Protein AF-A0A6A3YNG9-F1 (afdb_monomer_lite)

Sequence (158 aa):
MAMHNFEKERLSDAKAKLTRDWEVTTSNWDVLTKVEMDVLAQDAAALKKMRVDGWNLDPSSHPVRTEPYPGLFNGDYSPTDAVLARSESPLKLFFFFMPPKLWIKIASESNRYYNQHLNERVDRMYQKKVAQDDEVTRDAVLPAETKRHKKTKAKETA

Foldseek 3Di:
DVVVVVLVVVLVVLCVPDPDHLVVCLQVVVPDDPSNVVSCVSDPVSVVVCVVRVPDDDCVVPPDDPDDDPPPDPDDDDDPPVLVVQVVDPVSNVCVVVPLVNVQVVLVVVLVVCVVCLLVVLVVVVVVCVVVVHPDDSVNSSVVVVVVDDRDDRDPPD

Structure (mmCIF, N/CA/C/O backbone):
data_AF-A0A6A3YNG9-F1
#
_entry.id   AF-A0A6A3YNG9-F1
#
loop_
_atom_site.group_PDB
_atom_site.id
_atom_site.type_symbol
_atom_site.label_atom_id
_atom_site.label_alt_id
_atom_site.label_comp_id
_atom_site.label_asym_id
_atom_site.label_entity_id
_atom_site.label_seq_id
_atom_site.pdbx_PDB_ins_code
_atom_site.Cartn_x
_atom_site.Cartn_y
_atom_site.Cartn_z
_atom_site.occupancy
_atom_site.B_iso_or_equiv
_atom_site.auth_seq_id
_atom_site.auth_comp_id
_atom_site.auth_asym_id
_atom_site.auth_atom_id
_atom_site.pdbx_PDB_model_num
ATOM 1 N N . MET A 1 1 ? -18.485 39.543 -5.670 1.00 60.06 1 MET A N 1
ATOM 2 C CA . MET A 1 1 ? -17.563 40.639 -6.053 1.00 60.06 1 MET A CA 1
ATOM 3 C C . MET A 1 1 ? -16.898 41.296 -4.843 1.00 60.06 1 MET A C 1
ATOM 5 O O . MET A 1 1 ? -15.700 41.509 -4.910 1.00 60.06 1 MET A O 1
ATOM 9 N N . ALA A 1 2 ? -17.604 41.536 -3.728 1.00 66.00 2 ALA A N 1
ATOM 10 C CA . ALA A 1 2 ? -17.022 42.184 -2.540 1.00 66.00 2 ALA A CA 1
ATOM 11 C C . ALA A 1 2 ? -15.875 41.402 -1.853 1.00 66.00 2 ALA A C 1
ATOM 13 O O . ALA A 1 2 ? -14.842 41.992 -1.563 1.00 66.00 2 ALA A O 1
ATOM 14 N N . MET A 1 3 ? -16.003 40.079 -1.651 1.00 66.19 3 MET A N 1
ATOM 15 C CA . MET A 1 3 ? -14.967 39.294 -0.944 1.00 66.19 3 MET A CA 1
ATOM 16 C C . MET A 1 3 ? -13.615 39.261 -1.668 1.00 66.19 3 MET A C 1
ATOM 18 O O . MET A 1 3 ? -12.578 39.441 -1.048 1.00 66.19 3 MET A O 1
ATOM 22 N N . HIS A 1 4 ? -13.626 39.104 -2.991 1.00 68.75 4 HIS A N 1
ATOM 23 C CA . HIS A 1 4 ? -12.404 39.060 -3.795 1.00 68.75 4 HIS A CA 1
ATOM 24 C C . HIS A 1 4 ? -11.656 40.406 -3.816 1.00 68.75 4 HIS A C 1
ATOM 26 O O . HIS A 1 4 ? -10.434 40.439 -3.923 1.00 68.75 4 HIS A O 1
ATOM 32 N N . ASN A 1 5 ? -12.375 41.526 -3.701 1.00 78.06 5 ASN A N 1
ATOM 33 C CA . ASN A 1 5 ? -11.743 42.841 -3.582 1.00 78.06 5 ASN A CA 1
ATOM 34 C C . ASN A 1 5 ? -11.116 43.020 -2.194 1.00 78.06 5 ASN A C 1
ATOM 36 O O . ASN A 1 5 ? -9.978 43.463 -2.097 1.00 78.06 5 ASN A O 1
ATOM 40 N N . PHE A 1 6 ? -11.803 42.564 -1.145 1.00 80.88 6 PHE A N 1
ATOM 41 C CA . PHE A 1 6 ? -11.283 42.576 0.221 1.00 80.88 6 PHE A CA 1
ATOM 42 C C . PHE A 1 6 ? -10.026 41.705 0.393 1.00 80.88 6 PHE A C 1
ATOM 44 O O . PHE A 1 6 ? -9.074 42.103 1.056 1.00 80.88 6 PHE A O 1
ATOM 51 N N . GLU A 1 7 ? -9.984 40.525 -0.230 1.00 79.88 7 GLU A N 1
ATOM 52 C CA . GLU A 1 7 ? -8.796 39.658 -0.234 1.00 79.88 7 GLU A CA 1
ATOM 53 C C . GLU A 1 7 ? -7.599 40.322 -0.926 1.00 79.88 7 GLU A C 1
ATOM 55 O O . GLU A 1 7 ? -6.475 40.231 -0.435 1.00 79.88 7 GLU A O 1
ATOM 60 N N . LYS A 1 8 ? -7.839 41.038 -2.030 1.00 82.62 8 LYS A N 1
ATOM 61 C CA . LYS A 1 8 ? -6.798 41.798 -2.732 1.00 82.62 8 LYS A CA 1
ATOM 62 C C . LYS A 1 8 ? -6.263 42.965 -1.907 1.00 82.62 8 LYS A C 1
ATOM 64 O O . LYS A 1 8 ? -5.051 43.145 -1.877 1.00 82.62 8 LYS A O 1
ATOM 69 N N . GLU A 1 9 ? -7.138 43.712 -1.238 1.00 84.56 9 GLU A N 1
ATOM 70 C CA . GLU A 1 9 ? -6.757 44.818 -0.345 1.00 84.56 9 GLU A CA 1
ATOM 71 C C . GLU A 1 9 ? -5.932 44.313 0.845 1.00 84.56 9 GLU A C 1
ATOM 73 O O . GLU A 1 9 ? -4.852 44.824 1.136 1.00 84.56 9 GLU A O 1
ATOM 78 N N . ARG A 1 10 ? -6.369 43.217 1.478 1.00 86.44 10 ARG A N 1
ATOM 79 C CA . ARG A 1 10 ? -5.601 42.566 2.549 1.00 86.44 10 ARG A CA 1
ATOM 80 C C . ARG A 1 10 ? -4.231 42.105 2.079 1.00 86.44 10 ARG A C 1
ATOM 82 O O . ARG A 1 10 ? -3.252 42.263 2.805 1.00 86.44 10 ARG A O 1
ATOM 89 N N . LEU A 1 11 ? -4.162 41.537 0.877 1.00 85.50 11 LEU A N 1
ATOM 90 C CA . LEU A 1 11 ? -2.906 41.094 0.295 1.00 85.50 11 LEU A CA 1
ATOM 91 C C . LEU A 1 11 ? -1.983 42.281 -0.020 1.00 85.50 11 LEU A C 1
ATOM 93 O O . LEU A 1 11 ? -0.787 42.184 0.246 1.00 85.50 11 LEU A O 1
ATOM 97 N N . SER A 1 12 ? -2.501 43.401 -0.540 1.00 84.94 12 SER A N 1
ATOM 98 C CA . SER A 1 12 ? -1.686 44.603 -0.770 1.00 84.94 12 SER A CA 1
ATOM 99 C C . SER A 1 12 ? -1.165 45.201 0.534 1.00 84.94 12 SER A C 1
ATOM 101 O O . SER A 1 12 ? 0.015 45.538 0.611 1.00 84.94 12 SER A O 1
ATOM 103 N N . ASP A 1 13 ? -1.990 45.244 1.580 1.00 88.25 13 ASP A N 1
ATOM 104 C CA . ASP A 1 13 ? -1.589 45.736 2.901 1.00 88.25 13 ASP A CA 1
ATOM 105 C C . ASP A 1 13 ? -0.544 44.828 3.559 1.00 88.25 13 ASP A C 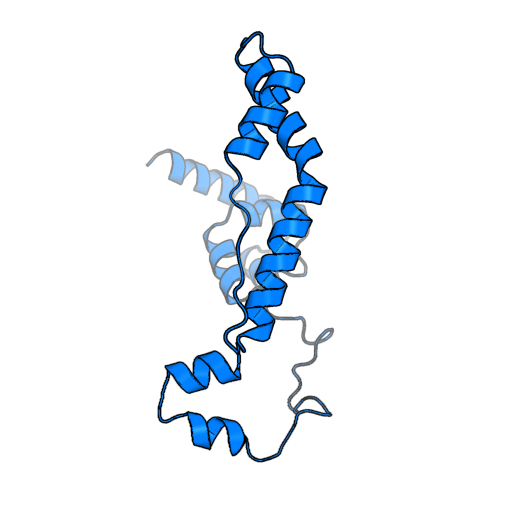1
ATOM 107 O O . ASP A 1 13 ? 0.365 45.298 4.246 1.00 88.25 13 ASP A O 1
ATOM 111 N N . ALA A 1 14 ? -0.670 43.514 3.362 1.00 85.94 14 ALA A N 1
ATOM 112 C CA . ALA A 1 14 ? 0.286 42.531 3.852 1.00 85.94 14 ALA A CA 1
ATOM 113 C C . ALA A 1 14 ? 1.631 42.645 3.120 1.00 85.94 14 ALA A C 1
ATOM 115 O O . ALA A 1 14 ? 2.675 42.655 3.770 1.00 85.94 14 ALA A O 1
ATOM 116 N N . LYS A 1 15 ? 1.612 42.817 1.790 1.00 86.00 15 LYS A N 1
ATOM 117 C CA . LYS A 1 15 ? 2.817 43.050 0.977 1.00 86.00 15 LYS A CA 1
ATOM 118 C C . LYS A 1 15 ? 3.510 44.366 1.330 1.00 86.00 15 LYS A C 1
ATOM 120 O O . LYS A 1 15 ? 4.730 44.389 1.421 1.00 86.00 15 LYS A O 1
ATOM 125 N N . ALA A 1 16 ? 2.759 45.434 1.599 1.00 86.50 16 ALA A N 1
ATOM 126 C CA . ALA A 1 16 ? 3.314 46.743 1.962 1.00 86.50 16 ALA A CA 1
ATOM 127 C C . ALA A 1 16 ? 4.082 46.745 3.298 1.00 86.50 16 ALA A C 1
ATOM 129 O O . ALA A 1 16 ? 4.905 47.624 3.539 1.00 86.50 16 ALA A O 1
ATOM 130 N N . LYS A 1 17 ? 3.813 45.769 4.173 1.00 86.62 17 LYS A N 1
ATOM 131 C CA . LYS A 1 17 ? 4.503 45.599 5.462 1.00 86.62 17 LYS A CA 1
ATOM 132 C C . LYS A 1 17 ? 5.792 44.785 5.354 1.00 86.62 17 LYS A C 1
ATOM 134 O O . LYS A 1 17 ? 6.507 44.666 6.348 1.00 86.62 17 LYS A O 1
ATOM 139 N N . LEU A 1 18 ? 6.071 44.195 4.194 1.00 85.50 18 LEU A N 1
ATOM 140 C CA . LEU A 1 18 ? 7.284 43.420 3.982 1.00 85.50 18 LEU A CA 1
ATOM 141 C C . LEU A 1 18 ? 8.482 44.346 3.788 1.00 85.50 18 LEU A C 1
ATOM 143 O O . LEU A 1 18 ? 8.423 45.341 3.073 1.00 85.50 18 LEU A O 1
ATOM 147 N N . THR A 1 19 ? 9.598 43.981 4.412 1.00 82.88 19 THR A N 1
ATOM 148 C CA . THR A 1 19 ? 10.865 44.708 4.274 1.00 82.88 19 THR A CA 1
ATOM 149 C C . THR A 1 19 ? 11.560 44.406 2.942 1.00 82.88 19 THR A C 1
ATOM 151 O O . THR A 1 19 ? 12.372 45.203 2.477 1.00 82.88 19 THR A O 1
ATOM 154 N N . ARG A 1 20 ? 11.279 43.243 2.339 1.00 82.19 20 ARG A N 1
ATOM 155 C CA . ARG A 1 20 ? 11.881 42.768 1.085 1.00 82.19 20 ARG A CA 1
ATOM 156 C C . ARG A 1 20 ? 10.874 42.819 -0.054 1.00 82.19 20 ARG A C 1
ATOM 158 O O . ARG A 1 20 ? 9.672 42.691 0.164 1.00 82.19 20 ARG A O 1
ATOM 165 N N . ASP A 1 21 ? 11.390 42.952 -1.271 1.00 84.06 21 ASP A N 1
ATOM 166 C CA . ASP A 1 21 ? 10.572 42.898 -2.477 1.00 84.06 21 ASP A CA 1
ATOM 167 C C . ASP A 1 21 ? 9.953 41.502 -2.651 1.00 84.06 21 ASP A C 1
ATOM 169 O O . ASP A 1 21 ? 10.651 40.487 -2.766 1.00 84.06 21 ASP A O 1
ATOM 173 N N . TRP A 1 22 ? 8.623 41.455 -2.656 1.00 82.56 22 TRP A N 1
ATOM 174 C CA . TRP A 1 22 ? 7.851 40.221 -2.726 1.00 82.56 22 TRP A CA 1
ATOM 175 C C . TRP A 1 22 ? 8.019 39.488 -4.062 1.00 82.56 22 TRP A C 1
ATOM 177 O O . TRP A 1 22 ? 8.043 38.256 -4.096 1.00 82.56 22 TRP A O 1
ATOM 187 N N . GLU A 1 23 ? 8.180 40.215 -5.168 1.00 75.56 23 GLU A N 1
ATOM 188 C CA . GLU A 1 23 ? 8.285 39.604 -6.501 1.00 75.56 23 GLU A CA 1
ATOM 189 C C . GLU A 1 23 ? 9.605 38.840 -6.679 1.00 75.56 23 GLU A C 1
ATOM 191 O O . GLU A 1 23 ? 9.644 37.771 -7.294 1.00 75.56 23 GLU A O 1
ATOM 196 N N . VAL A 1 24 ? 10.678 39.339 -6.060 1.00 74.25 24 VAL A N 1
ATOM 197 C CA . VAL A 1 24 ? 11.997 38.693 -6.059 1.00 74.25 24 VAL A CA 1
ATOM 198 C C . VAL A 1 24 ? 12.052 37.561 -5.031 1.00 74.25 24 VAL A C 1
ATOM 200 O O . VAL A 1 24 ? 12.554 36.476 -5.326 1.00 74.25 24 VAL A O 1
ATOM 203 N N . THR A 1 25 ? 11.482 37.773 -3.841 1.00 72.06 25 THR A N 1
ATOM 204 C CA . THR A 1 25 ? 11.527 36.797 -2.737 1.00 72.06 25 THR A CA 1
ATOM 205 C C . THR A 1 25 ? 10.711 35.535 -3.054 1.00 72.06 25 THR A C 1
ATOM 207 O O . THR A 1 25 ? 11.130 34.430 -2.728 1.00 72.06 25 THR A O 1
ATOM 210 N N . THR A 1 26 ? 9.616 35.659 -3.812 1.00 72.00 26 THR A N 1
ATOM 211 C CA . THR A 1 26 ? 8.852 34.519 -4.366 1.00 72.00 26 THR A CA 1
ATOM 212 C C . THR A 1 26 ? 9.573 33.768 -5.494 1.00 72.00 26 THR A C 1
ATOM 214 O O . THR A 1 26 ? 8.955 33.002 -6.222 1.00 72.00 26 THR A O 1
ATOM 217 N N . SER A 1 27 ? 10.857 34.011 -5.740 1.00 75.19 27 SER A N 1
ATOM 218 C CA . SER A 1 27 ? 11.672 33.153 -6.616 1.00 75.19 27 SER A CA 1
ATOM 219 C C . SER A 1 27 ? 12.644 32.280 -5.816 1.00 75.19 27 SER A C 1
ATOM 221 O O . SER A 1 27 ? 13.062 31.241 -6.312 1.00 75.19 27 SER A O 1
ATOM 223 N N . ASN A 1 28 ? 12.926 32.655 -4.562 1.00 77.69 28 ASN A N 1
ATOM 224 C CA . ASN A 1 28 ? 13.797 31.935 -3.632 1.00 77.69 28 ASN A CA 1
ATOM 225 C C . ASN A 1 28 ? 12.988 31.585 -2.372 1.00 77.69 28 ASN A C 1
ATOM 227 O O . ASN A 1 28 ? 13.111 32.204 -1.314 1.00 77.69 28 ASN A O 1
ATOM 231 N N . TRP A 1 29 ? 12.061 30.638 -2.524 1.00 77.50 29 TRP A N 1
ATOM 232 C CA . TRP A 1 29 ? 11.084 30.267 -1.491 1.00 77.50 29 TRP A CA 1
ATOM 233 C C . TRP A 1 29 ? 11.717 29.647 -0.235 1.00 77.50 29 TRP A C 1
ATOM 235 O O . TRP A 1 29 ? 11.108 29.636 0.833 1.00 77.50 29 TRP A O 1
ATOM 245 N N . ASP A 1 30 ? 12.932 29.123 -0.363 1.00 75.19 30 ASP A N 1
ATOM 246 C CA . ASP A 1 30 ? 13.727 28.482 0.682 1.00 75.19 30 ASP A CA 1
ATOM 247 C C . ASP A 1 30 ? 14.216 29.459 1.764 1.00 75.19 30 ASP A C 1
ATOM 249 O O . ASP A 1 30 ? 14.452 29.052 2.901 1.00 75.19 30 ASP A O 1
ATOM 253 N N . VAL A 1 31 ? 14.308 30.755 1.445 1.00 80.19 31 VAL A N 1
ATOM 254 C CA . VAL A 1 31 ? 14.803 31.800 2.361 1.00 80.19 31 VAL A CA 1
ATOM 255 C C . VAL A 1 31 ? 13.699 32.681 2.959 1.00 80.19 31 VAL A C 1
ATOM 257 O O . VAL A 1 31 ? 13.989 33.727 3.555 1.00 80.19 31 VAL A O 1
ATOM 260 N N . LEU A 1 32 ? 12.433 32.273 2.816 1.00 84.50 32 LEU A N 1
ATOM 261 C CA . LEU A 1 32 ? 11.291 33.004 3.365 1.00 84.50 32 LEU A CA 1
ATOM 262 C C . LEU A 1 32 ? 11.334 33.034 4.896 1.00 84.50 32 LEU A C 1
ATOM 264 O O . LEU A 1 32 ? 11.468 32.016 5.575 1.00 84.50 32 LEU A O 1
ATOM 268 N N . THR A 1 33 ? 11.161 34.223 5.459 1.00 86.81 33 THR A N 1
ATOM 269 C CA . THR A 1 33 ? 10.934 34.408 6.892 1.00 86.81 33 THR A CA 1
ATOM 270 C C . THR A 1 33 ? 9.499 34.039 7.261 1.00 86.81 33 THR A C 1
ATOM 272 O O . THR A 1 33 ? 8.604 33.994 6.421 1.00 86.81 33 THR A O 1
ATOM 275 N N . LYS A 1 34 ? 9.236 33.825 8.554 1.00 85.75 34 LYS A N 1
ATOM 276 C CA . LYS A 1 34 ? 7.892 33.473 9.038 1.00 85.75 34 LYS A CA 1
ATOM 277 C C . LYS A 1 34 ? 6.814 34.484 8.613 1.00 85.75 34 LYS A C 1
ATOM 279 O O . LYS A 1 34 ? 5.726 34.085 8.224 1.00 85.75 34 LYS A O 1
ATOM 284 N N . VAL A 1 35 ? 7.140 35.778 8.638 1.00 87.00 35 VAL A N 1
ATOM 285 C CA . VAL A 1 35 ? 6.218 36.850 8.225 1.00 87.00 35 VAL A CA 1
ATOM 286 C C . VAL A 1 35 ? 5.923 36.770 6.726 1.00 87.00 35 VAL A C 1
ATOM 288 O O . VAL A 1 35 ? 4.785 36.937 6.303 1.00 87.00 35 VAL A O 1
ATOM 291 N N . GLU A 1 36 ? 6.931 36.461 5.916 1.00 87.62 36 GLU A N 1
ATOM 292 C CA . GLU A 1 36 ? 6.791 36.286 4.469 1.00 87.62 36 GLU A CA 1
ATOM 293 C C . GLU A 1 36 ? 5.999 35.013 4.119 1.00 87.62 36 GLU A C 1
ATOM 295 O O . GLU A 1 36 ? 5.203 35.028 3.182 1.00 87.62 36 GLU A O 1
ATOM 300 N N . MET A 1 37 ? 6.128 33.937 4.903 1.00 85.69 37 MET A N 1
ATOM 301 C CA . MET A 1 37 ? 5.298 32.731 4.761 1.00 85.69 37 MET A CA 1
ATOM 302 C C . MET A 1 37 ? 3.809 33.010 5.024 1.00 85.69 37 MET A C 1
ATOM 304 O O . MET A 1 37 ? 2.949 32.472 4.325 1.00 85.69 37 MET A O 1
ATOM 308 N N . ASP A 1 38 ? 3.488 33.887 5.979 1.00 88.25 38 ASP A N 1
ATOM 309 C CA . ASP A 1 38 ? 2.100 34.286 6.252 1.00 88.25 38 ASP A CA 1
ATOM 310 C C . ASP A 1 38 ? 1.495 35.093 5.088 1.00 88.25 38 ASP A C 1
ATOM 312 O O . ASP A 1 38 ? 0.296 34.985 4.805 1.00 88.25 38 ASP A O 1
ATOM 316 N N . VAL A 1 39 ? 2.313 35.881 4.378 1.00 89.88 39 VAL A N 1
ATOM 317 C CA . VAL A 1 39 ? 1.902 36.572 3.143 1.00 89.88 39 VAL A CA 1
ATOM 318 C C . VAL A 1 39 ? 1.770 35.586 1.982 1.00 89.88 39 VAL A C 1
ATOM 320 O O . VAL A 1 39 ? 0.803 35.669 1.224 1.00 89.88 39 VAL A O 1
ATOM 323 N N . LEU A 1 40 ? 2.671 34.602 1.880 1.00 87.25 40 LEU A N 1
ATOM 324 C CA . LEU A 1 40 ? 2.601 33.540 0.872 1.00 87.25 40 LEU A CA 1
ATOM 325 C C . LEU A 1 40 ? 1.273 32.790 0.924 1.00 87.25 40 LEU A C 1
ATOM 327 O O . LEU A 1 40 ? 0.645 32.575 -0.109 1.00 87.25 40 LEU A O 1
ATOM 331 N N . ALA A 1 41 ? 0.819 32.432 2.126 1.00 86.94 41 ALA A N 1
ATOM 332 C CA . ALA A 1 41 ? -0.436 31.712 2.320 1.00 86.94 41 ALA A CA 1
ATOM 333 C C . ALA A 1 41 ? -1.664 32.475 1.783 1.00 86.94 41 ALA A C 1
ATOM 335 O O . ALA A 1 41 ? -2.683 31.860 1.468 1.00 86.94 41 ALA A O 1
ATOM 336 N N . GLN A 1 42 ? -1.568 33.803 1.667 1.00 87.81 42 GLN A N 1
ATOM 337 C CA . GLN A 1 42 ? -2.630 34.681 1.174 1.00 87.81 42 GLN A CA 1
ATOM 338 C C . GLN A 1 42 ? -2.517 34.965 -0.336 1.00 87.81 42 GLN A C 1
ATOM 340 O O . GLN A 1 42 ? -3.483 35.424 -0.945 1.00 87.81 42 GLN A O 1
ATOM 345 N N . ASP A 1 43 ? -1.371 34.683 -0.964 1.00 89.19 43 ASP A N 1
ATOM 346 C CA . ASP A 1 43 ? -1.117 34.948 -2.381 1.00 89.19 43 ASP A CA 1
ATOM 347 C C . ASP A 1 43 ? -1.305 33.683 -3.235 1.00 89.19 43 ASP A C 1
ATOM 349 O O . ASP A 1 43 ? -0.395 32.877 -3.444 1.00 89.19 43 ASP A O 1
ATOM 353 N N . ALA A 1 44 ? -2.510 33.521 -3.785 1.00 87.94 44 ALA A N 1
ATOM 354 C CA . ALA A 1 44 ? -2.846 32.378 -4.634 1.00 87.94 44 ALA A CA 1
ATOM 355 C C . ALA A 1 44 ? -1.980 32.281 -5.908 1.00 87.94 44 ALA A C 1
ATOM 357 O O . ALA A 1 44 ? -1.738 31.176 -6.406 1.00 87.94 44 ALA A O 1
ATOM 358 N N . ALA A 1 45 ? -1.510 33.411 -6.450 1.00 87.44 45 ALA A N 1
ATOM 359 C CA . ALA A 1 45 ? -0.650 33.418 -7.630 1.00 87.44 45 ALA A CA 1
ATOM 360 C C . ALA A 1 45 ? 0.760 32.935 -7.273 1.00 87.44 45 ALA A C 1
ATOM 362 O O . ALA A 1 45 ? 1.314 32.093 -7.985 1.00 87.44 45 ALA A O 1
ATOM 363 N N . ALA A 1 46 ? 1.294 33.387 -6.136 1.00 86.19 46 ALA A N 1
ATOM 364 C CA . ALA A 1 46 ? 2.572 32.918 -5.616 1.00 86.19 46 ALA A CA 1
ATOM 365 C C . ALA A 1 46 ? 2.529 31.417 -5.273 1.00 86.19 46 ALA A C 1
ATOM 367 O O . ALA A 1 46 ? 3.393 30.669 -5.715 1.00 86.19 46 ALA A O 1
ATOM 368 N N . LEU A 1 47 ? 1.473 30.923 -4.616 1.00 87.00 47 LEU A N 1
ATOM 369 C CA . LEU A 1 47 ? 1.308 29.482 -4.354 1.00 87.00 47 LEU A CA 1
ATOM 370 C C . LEU A 1 47 ? 1.245 28.640 -5.639 1.00 87.00 47 LEU A C 1
ATOM 372 O O . LEU A 1 47 ? 1.751 27.516 -5.689 1.00 87.00 47 LEU A O 1
ATOM 376 N N . LYS A 1 48 ? 0.625 29.166 -6.704 1.00 87.56 48 LYS A N 1
ATOM 377 C CA . LYS A 1 48 ? 0.597 28.497 -8.011 1.00 87.56 48 LYS A CA 1
ATOM 378 C C . LYS A 1 48 ? 1.982 28.463 -8.657 1.00 87.56 48 LYS A C 1
ATOM 380 O O . LYS A 1 48 ? 2.311 27.453 -9.274 1.00 87.56 48 LYS A O 1
ATOM 385 N N . LYS A 1 49 ? 2.768 29.532 -8.509 1.00 84.50 49 LYS A N 1
ATOM 386 C CA . LYS A 1 49 ? 4.159 29.601 -8.966 1.00 84.50 49 LYS A CA 1
ATOM 387 C C . LYS A 1 49 ? 5.019 28.581 -8.204 1.00 84.50 49 LYS A C 1
ATOM 389 O O . LYS A 1 49 ? 5.551 27.689 -8.853 1.00 84.50 49 LYS A O 1
ATOM 394 N N . MET A 1 50 ? 4.952 28.574 -6.866 1.00 82.69 50 MET A N 1
ATOM 395 C CA . MET A 1 50 ? 5.638 27.614 -5.982 1.00 82.69 50 MET A CA 1
ATOM 396 C C . MET A 1 50 ? 5.340 26.150 -6.334 1.00 82.69 50 MET A C 1
ATOM 398 O O . MET A 1 50 ? 6.204 25.287 -6.229 1.00 82.69 50 MET A O 1
ATOM 402 N N . ARG A 1 51 ? 4.123 25.824 -6.785 1.00 83.25 51 ARG A N 1
ATOM 403 C CA . ARG A 1 51 ? 3.816 24.458 -7.245 1.00 83.25 51 ARG A CA 1
ATOM 404 C C . ARG A 1 51 ? 4.698 24.020 -8.420 1.00 83.25 51 ARG A C 1
ATOM 406 O O . ARG A 1 51 ? 4.964 22.830 -8.553 1.00 83.25 51 ARG A O 1
ATOM 413 N N . VAL A 1 52 ? 5.080 24.956 -9.283 1.00 82.31 52 VAL A N 1
ATOM 414 C CA . VAL A 1 52 ? 5.861 24.706 -10.498 1.00 82.31 52 VAL A CA 1
ATOM 415 C C . VAL A 1 52 ? 7.362 24.780 -10.217 1.00 82.31 52 VAL A C 1
ATOM 417 O O . VAL A 1 52 ? 8.094 23.930 -10.709 1.00 82.31 52 VAL A O 1
ATOM 420 N N . ASP A 1 53 ? 7.818 25.758 -9.429 1.00 78.50 53 ASP A N 1
ATOM 421 C CA . ASP A 1 53 ? 9.247 26.050 -9.226 1.00 78.50 53 ASP A CA 1
ATOM 422 C C . ASP A 1 53 ? 9.769 25.807 -7.794 1.00 78.50 53 ASP A C 1
ATOM 424 O O . ASP A 1 53 ? 10.978 25.789 -7.574 1.00 78.50 53 ASP A O 1
ATOM 428 N N . GLY A 1 54 ? 8.889 25.563 -6.824 1.00 70.06 54 GLY A N 1
ATOM 429 C CA . GLY A 1 54 ? 9.223 25.415 -5.402 1.00 70.06 54 GLY A CA 1
ATOM 430 C C . GLY A 1 54 ? 9.657 24.011 -4.973 1.00 70.06 54 GLY A C 1
ATOM 431 O O . GLY A 1 54 ? 9.983 23.811 -3.808 1.00 70.06 54 GLY A O 1
ATOM 432 N N . TRP A 1 55 ? 9.667 23.038 -5.889 1.00 71.69 55 TRP A N 1
ATOM 433 C CA . TRP A 1 55 ? 10.166 21.675 -5.642 1.00 71.69 55 TRP A CA 1
ATOM 434 C C . TRP A 1 55 ? 11.597 21.452 -6.140 1.00 71.69 55 TRP A C 1
ATOM 436 O O . TRP A 1 55 ? 12.083 20.320 -6.134 1.00 71.69 55 TRP A O 1
ATOM 446 N N . ASN A 1 56 ? 12.278 22.508 -6.586 1.00 69.38 56 ASN A N 1
ATOM 447 C CA . ASN A 1 56 ? 13.679 22.403 -6.960 1.00 69.38 56 ASN A CA 1
ATOM 448 C C . ASN A 1 56 ? 14.515 22.188 -5.696 1.00 69.38 56 ASN A C 1
ATOM 450 O O . ASN A 1 56 ? 14.516 23.015 -4.787 1.00 69.38 56 ASN A O 1
ATOM 454 N N . LEU A 1 57 ? 15.201 21.048 -5.631 1.00 68.12 57 LEU A N 1
ATOM 455 C CA . LEU A 1 57 ? 16.177 20.792 -4.582 1.00 68.12 57 LEU A CA 1
ATOM 456 C C . LEU A 1 57 ? 17.324 21.789 -4.746 1.00 68.12 57 LEU A C 1
ATOM 458 O O . LEU A 1 57 ? 17.788 22.011 -5.865 1.00 68.12 57 LEU A O 1
ATOM 462 N N . ASP A 1 58 ? 17.776 22.376 -3.639 1.00 68.50 58 ASP A N 1
ATOM 463 C CA . ASP A 1 58 ? 18.941 23.254 -3.653 1.00 68.50 58 ASP A CA 1
ATOM 464 C C . ASP A 1 58 ? 20.146 22.492 -4.245 1.00 68.50 58 ASP A C 1
ATOM 466 O O . ASP A 1 58 ? 20.561 21.479 -3.669 1.00 68.50 58 ASP A O 1
ATOM 470 N N . PRO A 1 59 ? 20.727 22.956 -5.369 1.00 69.50 59 PRO A N 1
ATOM 471 C CA . PRO A 1 59 ? 21.851 22.287 -6.017 1.00 69.50 59 PRO A CA 1
ATOM 472 C C . PRO A 1 59 ? 23.083 22.143 -5.117 1.00 69.50 59 PRO A C 1
ATOM 474 O O . PRO A 1 59 ? 23.923 21.283 -5.378 1.00 69.50 59 PRO A O 1
ATOM 477 N N . SER A 1 60 ? 23.210 22.974 -4.074 1.00 73.06 60 SER A N 1
ATOM 478 C CA . SER A 1 60 ? 24.316 22.902 -3.117 1.00 73.06 60 SER A CA 1
ATOM 479 C C . SER A 1 60 ? 24.179 21.714 -2.157 1.00 73.06 60 SER A C 1
ATOM 481 O O . SER A 1 60 ? 25.165 21.034 -1.870 1.00 73.06 60 SER A O 1
ATOM 483 N N . SER A 1 61 ? 22.954 21.409 -1.716 1.00 72.44 61 SER A N 1
ATOM 484 C CA . SER A 1 61 ? 22.652 20.249 -0.866 1.00 72.44 61 SER A CA 1
ATOM 485 C C . SER A 1 61 ? 22.407 18.965 -1.665 1.00 72.44 61 SER A C 1
ATOM 487 O O . SER A 1 61 ? 22.727 17.872 -1.198 1.00 72.44 61 SER A O 1
ATOM 489 N N . HIS A 1 62 ? 21.866 19.090 -2.876 1.00 68.69 62 HIS A N 1
ATOM 490 C CA . HIS A 1 62 ? 21.520 17.986 -3.766 1.00 68.69 62 HIS A CA 1
ATOM 491 C C . HIS A 1 62 ? 22.025 18.293 -5.180 1.00 68.69 62 HIS A C 1
ATOM 493 O O . HIS A 1 62 ? 21.248 18.721 -6.040 1.00 68.69 62 HIS A O 1
ATOM 499 N N . PRO A 1 63 ? 23.323 18.078 -5.452 1.00 73.62 63 PRO A N 1
ATOM 500 C CA . PRO A 1 63 ? 23.866 18.306 -6.780 1.00 73.62 63 PRO A CA 1
ATOM 501 C C . PRO A 1 63 ? 23.123 17.441 -7.797 1.00 73.62 63 PRO A C 1
ATOM 503 O O . PRO A 1 63 ? 22.950 16.233 -7.603 1.00 73.62 63 PRO A O 1
ATOM 506 N N . VAL A 1 64 ? 22.691 18.063 -8.897 1.00 71.69 64 VAL A N 1
ATOM 507 C CA . VAL A 1 64 ? 22.096 17.350 -10.030 1.00 71.69 64 VAL A CA 1
ATOM 508 C C . VAL A 1 64 ? 23.146 16.376 -10.554 1.00 71.69 64 VAL A C 1
ATOM 510 O O . VAL A 1 64 ? 24.171 16.780 -11.101 1.00 71.69 64 VAL A O 1
ATOM 513 N N . ARG A 1 65 ? 22.926 15.077 -10.339 1.00 73.12 65 ARG A N 1
ATOM 514 C CA . ARG A 1 65 ? 23.866 14.046 -10.783 1.00 73.12 65 ARG A CA 1
ATOM 515 C C . ARG A 1 65 ? 23.712 13.859 -12.287 1.00 73.12 65 ARG A C 1
ATOM 517 O O . ARG A 1 65 ? 22.681 13.386 -12.752 1.00 73.12 65 ARG A O 1
ATOM 524 N N . THR A 1 66 ? 24.758 14.201 -13.029 1.00 77.69 66 THR A N 1
ATOM 525 C CA . THR A 1 66 ? 24.857 13.913 -14.468 1.00 77.69 66 THR A CA 1
ATOM 526 C C . THR A 1 66 ? 25.083 12.422 -14.725 1.00 77.69 66 THR A C 1
ATOM 528 O O . THR A 1 66 ? 24.724 11.905 -15.779 1.00 77.69 66 THR A O 1
ATOM 531 N N . GLU A 1 67 ? 25.666 11.717 -13.753 1.00 80.38 67 GLU A N 1
ATOM 532 C CA . GLU A 1 67 ? 25.983 10.296 -13.856 1.00 80.38 67 GLU A CA 1
ATOM 533 C C . GLU A 1 67 ? 24.902 9.410 -13.215 1.00 80.38 67 GLU A C 1
ATOM 535 O O . GLU A 1 67 ? 24.375 9.746 -12.143 1.00 80.38 67 GLU A O 1
ATOM 540 N N . PRO A 1 68 ? 24.609 8.233 -13.803 1.00 76.38 68 PRO A N 1
ATOM 541 C CA . PRO A 1 68 ? 23.740 7.232 -13.195 1.00 76.38 68 PRO A CA 1
ATOM 542 C C . PRO A 1 68 ? 24.173 6.875 -11.765 1.00 76.38 68 PRO A C 1
ATOM 544 O O . PRO A 1 68 ? 25.329 7.031 -11.361 1.00 76.38 68 PRO A O 1
ATOM 547 N N . TYR A 1 69 ? 23.233 6.421 -10.937 1.00 78.81 69 TYR A N 1
ATOM 548 C CA . TYR A 1 69 ? 23.582 5.914 -9.609 1.00 78.81 69 TYR A CA 1
ATOM 549 C C . TYR A 1 69 ? 24.460 4.655 -9.729 1.00 78.81 69 TYR A C 1
ATOM 551 O O . TYR A 1 69 ? 24.181 3.788 -10.563 1.00 78.81 69 TYR A O 1
ATOM 559 N N . PRO A 1 70 ? 25.543 4.552 -8.938 1.00 81.94 70 PRO A N 1
ATOM 560 C CA . PRO A 1 70 ? 26.388 3.369 -8.959 1.00 81.94 70 PRO A CA 1
ATOM 561 C C . PRO A 1 70 ? 25.573 2.154 -8.504 1.00 81.94 70 PRO A C 1
ATOM 563 O O . PRO A 1 70 ? 24.806 2.234 -7.546 1.00 81.94 70 PRO A O 1
ATOM 566 N N . GLY A 1 71 ? 25.726 1.032 -9.207 1.00 79.69 71 GLY A N 1
ATOM 567 C CA . GLY A 1 71 ? 24.986 -0.199 -8.920 1.00 79.69 71 GLY A CA 1
ATOM 568 C C . GLY A 1 71 ? 23.604 -0.291 -9.572 1.00 79.69 71 GLY A C 1
ATOM 569 O O . GLY A 1 71 ? 22.894 -1.264 -9.321 1.00 79.69 71 GLY A O 1
ATOM 570 N N . LEU A 1 72 ? 23.217 0.662 -10.431 1.00 80.25 72 LEU A N 1
ATOM 571 C CA . LEU A 1 72 ? 22.095 0.419 -11.338 1.00 80.25 72 LEU A CA 1
ATOM 572 C C . LEU A 1 72 ? 22.475 -0.687 -12.320 1.00 80.25 72 LEU A C 1
ATOM 574 O O . LEU A 1 72 ? 23.539 -0.651 -12.938 1.00 80.25 72 LEU A O 1
ATOM 578 N N . PHE A 1 73 ? 21.584 -1.666 -12.453 1.00 78.69 73 PHE A N 1
ATOM 579 C CA . PHE A 1 73 ? 21.680 -2.696 -13.476 1.00 78.69 73 PHE A CA 1
ATOM 580 C C . PHE A 1 73 ? 21.809 -2.015 -14.845 1.00 78.69 73 PHE A C 1
ATOM 582 O O . PHE A 1 73 ? 20.977 -1.184 -15.173 1.00 78.69 73 PHE A O 1
ATOM 589 N N . ASN A 1 74 ? 22.863 -2.311 -15.608 1.00 78.38 74 ASN A N 1
ATOM 590 C CA . ASN A 1 74 ? 23.122 -1.715 -16.928 1.00 78.38 74 ASN A CA 1
ATOM 591 C C . ASN A 1 74 ? 22.988 -2.730 -18.076 1.00 78.38 74 ASN A C 1
ATOM 593 O O . ASN A 1 74 ? 23.387 -2.433 -19.199 1.00 78.38 74 ASN A O 1
ATOM 597 N N . GLY A 1 75 ? 22.494 -3.932 -17.770 1.00 82.25 75 GLY A N 1
ATOM 598 C CA . GLY A 1 75 ? 22.305 -5.000 -18.740 1.00 82.25 75 GLY A CA 1
ATOM 599 C C . GLY A 1 75 ? 21.000 -4.862 -19.516 1.00 82.25 75 GLY A C 1
ATOM 600 O O . GLY A 1 75 ? 20.190 -3.969 -19.261 1.00 82.25 75 GLY A O 1
ATOM 601 N N . ASP A 1 76 ? 20.787 -5.793 -20.443 1.00 80.25 76 ASP A N 1
ATOM 602 C CA . ASP A 1 76 ? 19.567 -5.845 -21.237 1.00 80.25 76 ASP A CA 1
ATOM 603 C C . ASP A 1 76 ? 18.346 -6.050 -20.338 1.00 80.25 76 ASP A C 1
ATOM 605 O O . ASP A 1 76 ? 18.256 -6.989 -19.542 1.00 80.25 76 ASP A O 1
ATOM 609 N N . TYR A 1 77 ? 17.381 -5.147 -20.471 1.00 77.62 77 TYR A N 1
ATOM 610 C CA . TYR A 1 77 ? 16.119 -5.227 -19.756 1.00 77.62 77 TYR A CA 1
ATOM 611 C C . TYR A 1 77 ? 15.158 -6.056 -20.593 1.00 77.62 77 TYR A C 1
ATOM 613 O O . TYR A 1 77 ? 14.672 -5.617 -21.634 1.00 77.62 77 TYR A O 1
ATOM 621 N N . SER A 1 78 ? 14.887 -7.277 -20.155 1.00 81.94 78 SER A N 1
ATOM 622 C CA . SER A 1 78 ? 13.883 -8.132 -20.780 1.00 81.94 78 SER A CA 1
ATOM 623 C C . SER A 1 78 ? 13.178 -8.974 -19.726 1.00 81.94 78 SER A C 1
ATOM 625 O O . SER A 1 78 ? 13.781 -9.319 -18.704 1.00 81.94 78 SER A O 1
ATOM 627 N N . PRO A 1 79 ? 11.891 -9.306 -19.932 1.00 85.44 79 PRO A N 1
ATOM 628 C CA . PRO A 1 79 ? 11.232 -10.287 -19.091 1.00 85.44 79 PRO A CA 1
ATOM 629 C C . PRO A 1 79 ? 12.019 -11.598 -19.149 1.00 85.44 79 PRO A C 1
ATOM 631 O O . PRO A 1 79 ? 12.452 -12.019 -20.217 1.00 85.44 79 PRO A O 1
ATOM 634 N N . THR A 1 80 ? 12.202 -12.246 -18.002 1.00 87.69 80 THR A N 1
ATOM 635 C CA . THR A 1 80 ? 12.870 -13.550 -17.935 1.00 87.69 80 THR A CA 1
ATOM 636 C C . THR A 1 80 ? 12.167 -14.557 -18.847 1.00 87.69 80 THR A C 1
ATOM 638 O O . THR A 1 80 ? 10.939 -14.522 -18.954 1.00 87.69 80 THR A O 1
ATOM 641 N N . ASP A 1 81 ? 12.897 -15.522 -19.409 1.00 89.00 81 ASP A N 1
ATOM 642 C CA . ASP A 1 81 ? 12.337 -16.584 -20.265 1.00 89.00 81 ASP A CA 1
ATOM 643 C C . ASP A 1 81 ? 11.109 -17.274 -19.643 1.00 89.00 81 ASP A C 1
ATOM 645 O O . ASP A 1 81 ? 10.131 -17.582 -20.321 1.00 89.00 81 ASP A O 1
ATOM 649 N N . ALA A 1 82 ? 11.102 -17.445 -18.316 1.00 88.31 82 ALA A N 1
ATOM 650 C CA . ALA A 1 82 ? 9.972 -18.002 -17.572 1.00 88.31 82 ALA A CA 1
ATOM 651 C C . ALA A 1 82 ? 8.694 -17.135 -17.627 1.00 88.31 82 ALA A C 1
ATOM 653 O O . ALA A 1 82 ? 7.583 -17.676 -17.605 1.00 88.31 82 ALA A O 1
ATOM 654 N N . VAL A 1 83 ? 8.842 -15.810 -17.669 1.00 91.44 83 VAL A N 1
ATOM 655 C CA . VAL A 1 83 ? 7.748 -14.843 -17.837 1.00 91.44 83 VAL A CA 1
ATOM 656 C C . VAL A 1 83 ? 7.308 -14.818 -19.296 1.00 91.44 83 VAL A C 1
ATOM 658 O O . VAL A 1 83 ? 6.110 -14.898 -19.567 1.00 91.44 83 VAL A O 1
ATOM 661 N N . LEU A 1 84 ? 8.265 -14.787 -20.231 1.00 91.81 84 LEU A N 1
ATOM 662 C CA . LEU A 1 84 ? 7.996 -14.811 -21.672 1.00 91.81 84 LEU A CA 1
ATOM 663 C C . LEU A 1 84 ? 7.188 -16.050 -22.073 1.00 91.81 84 LEU A C 1
ATOM 665 O O . LEU A 1 84 ? 6.155 -15.913 -22.722 1.00 91.81 84 LEU A O 1
ATOM 669 N N . ALA A 1 85 ? 7.549 -17.233 -21.573 1.00 92.06 85 ALA A N 1
ATOM 670 C CA . ALA A 1 85 ? 6.819 -18.481 -21.821 1.00 92.06 85 ALA A CA 1
ATOM 671 C C . ALA A 1 85 ? 5.354 -18.474 -21.326 1.00 92.06 85 ALA A C 1
ATOM 673 O O . ALA A 1 85 ? 4.550 -19.316 -21.722 1.00 92.06 85 ALA A O 1
ATOM 674 N N . ARG A 1 86 ? 4.990 -17.553 -20.424 1.00 90.31 86 ARG A N 1
ATOM 675 C CA . ARG A 1 86 ? 3.631 -17.409 -19.869 1.00 90.31 86 ARG A CA 1
ATOM 676 C C . ARG A 1 86 ? 2.914 -16.154 -20.372 1.00 90.31 86 ARG A C 1
ATOM 678 O O . ARG A 1 86 ? 1.747 -15.968 -20.034 1.00 90.31 86 ARG A O 1
ATOM 685 N N . SER A 1 87 ? 3.589 -15.329 -21.173 1.00 89.94 87 SER A N 1
ATOM 686 C CA . SER A 1 87 ? 3.119 -14.012 -21.620 1.00 89.94 87 SER A CA 1
ATOM 687 C C . SER A 1 87 ? 1.927 -14.081 -22.577 1.00 89.94 87 SER A C 1
ATOM 689 O O . SER A 1 87 ? 1.077 -13.197 -22.551 1.00 89.94 87 SER A O 1
ATOM 691 N N . GLU A 1 88 ? 1.794 -15.173 -23.336 1.00 91.44 88 GLU A N 1
ATOM 692 C CA . GLU A 1 88 ? 0.679 -15.404 -24.266 1.00 91.44 88 GLU A CA 1
ATOM 693 C C . GLU A 1 88 ? -0.689 -15.499 -23.572 1.00 91.44 88 GLU A C 1
ATOM 695 O O . GLU A 1 88 ? -1.729 -15.320 -24.201 1.00 91.44 88 GLU A O 1
ATOM 700 N N . SER A 1 89 ? -0.715 -15.789 -22.265 1.00 94.31 89 SER A N 1
ATOM 701 C CA . SER A 1 89 ? -1.948 -15.870 -21.488 1.00 94.31 89 SER A CA 1
ATOM 702 C C . SER A 1 89 ? -1.894 -14.905 -20.304 1.00 94.31 89 SER A C 1
ATOM 704 O O . SER A 1 89 ? -1.180 -15.173 -19.332 1.00 94.31 89 SER A O 1
ATOM 706 N N . PRO A 1 90 ? -2.720 -13.842 -20.307 1.00 93.12 90 PRO A N 1
ATOM 707 C CA . PRO A 1 90 ? -2.802 -12.901 -19.191 1.00 93.12 90 PRO A CA 1
ATOM 708 C C . PRO A 1 90 ? -3.078 -13.587 -17.846 1.00 93.12 90 PRO A C 1
ATOM 710 O O . PRO A 1 90 ? -2.550 -13.182 -16.813 1.00 93.12 90 PRO A O 1
ATOM 713 N N . LEU A 1 91 ? -3.851 -14.678 -17.857 1.00 93.38 91 LEU A N 1
ATOM 714 C CA . LEU A 1 91 ? -4.158 -15.460 -16.661 1.00 93.38 91 LEU A CA 1
ATOM 715 C C . LEU A 1 91 ? -2.934 -16.238 -16.141 1.00 93.38 91 LEU A C 1
ATOM 717 O O . LEU A 1 91 ? -2.692 -16.276 -14.936 1.00 93.38 91 LEU A O 1
ATOM 721 N N . LYS A 1 92 ? -2.134 -16.848 -17.029 1.00 91.38 92 LYS A N 1
ATOM 722 C CA . LYS A 1 92 ? -0.898 -17.548 -16.628 1.00 91.38 92 LYS A CA 1
ATOM 723 C C . LYS A 1 92 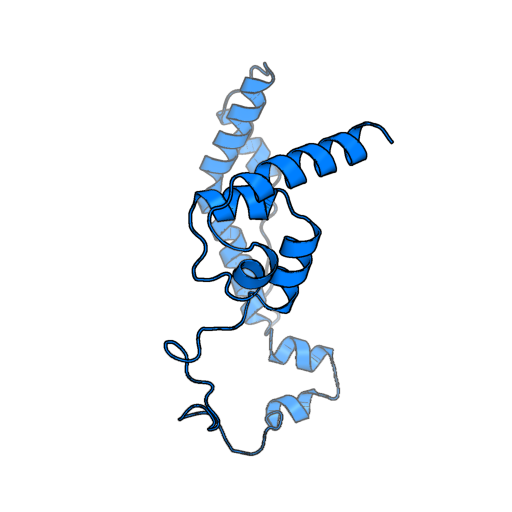? 0.134 -16.567 -16.080 1.00 91.38 92 LYS A C 1
ATOM 725 O O . LYS A 1 92 ? 0.807 -16.886 -15.103 1.00 91.38 92 LYS A O 1
ATOM 730 N N . LEU A 1 93 ? 0.230 -15.382 -16.680 1.00 94.12 93 LEU A N 1
ATOM 731 C CA . LEU A 1 93 ? 1.084 -14.301 -16.200 1.00 94.12 93 LEU A CA 1
ATOM 732 C C . LEU A 1 93 ? 0.632 -13.801 -14.819 1.00 94.12 93 LEU A C 1
ATOM 734 O O . LEU A 1 93 ? 1.453 -13.647 -13.917 1.00 94.12 93 LEU A O 1
ATOM 738 N N . PHE A 1 94 ? -0.678 -13.637 -14.616 1.00 92.75 94 PHE A N 1
ATOM 739 C CA . PHE A 1 94 ? -1.253 -13.284 -13.318 1.00 92.75 94 PHE A CA 1
ATOM 740 C C . PHE A 1 94 ? -0.870 -14.297 -12.230 1.00 92.75 94 PHE A C 1
ATOM 742 O O . PHE A 1 94 ? -0.355 -13.907 -11.184 1.00 92.75 94 PHE A O 1
ATOM 749 N N . PHE A 1 95 ? -1.043 -15.600 -12.481 1.00 91.69 95 PHE A N 1
ATOM 750 C CA . PHE A 1 95 ? -0.687 -16.639 -11.507 1.00 91.69 95 PHE A CA 1
ATOM 751 C C . PHE A 1 95 ? 0.822 -16.867 -11.354 1.00 91.69 95 PHE A C 1
ATOM 753 O O . PHE A 1 95 ? 1.242 -17.431 -10.345 1.00 91.69 95 PHE A O 1
ATOM 760 N N . PHE A 1 96 ? 1.642 -16.423 -12.311 1.00 92.00 96 PHE A N 1
ATOM 761 C CA . PHE A 1 96 ? 3.097 -16.417 -12.160 1.00 92.00 96 PHE A CA 1
ATOM 762 C C . PHE A 1 96 ? 3.531 -15.454 -11.047 1.00 92.00 96 PHE A C 1
ATOM 764 O O . PHE A 1 96 ? 4.318 -15.835 -10.184 1.00 92.00 96 PHE A O 1
ATOM 771 N N . PHE A 1 97 ? 2.972 -14.238 -11.024 1.00 93.12 97 PHE A N 1
ATOM 772 C CA . PHE A 1 97 ? 3.254 -13.252 -9.973 1.00 93.12 97 PHE A CA 1
ATOM 773 C C . PHE A 1 97 ? 2.450 -13.489 -8.691 1.00 93.12 97 PHE A C 1
ATOM 775 O O . PHE A 1 97 ? 2.933 -13.217 -7.594 1.00 93.12 97 PHE A O 1
ATOM 782 N N . MET A 1 98 ? 1.227 -14.005 -8.813 1.00 93.75 98 MET A N 1
ATOM 783 C CA . MET A 1 98 ? 0.323 -14.263 -7.692 1.00 93.75 98 MET A CA 1
ATOM 784 C C . MET A 1 98 ? -0.062 -15.744 -7.630 1.00 93.75 98 MET A C 1
ATOM 786 O O . MET A 1 98 ? -1.184 -16.115 -7.993 1.00 93.75 98 MET A O 1
ATOM 790 N N . PRO A 1 99 ? 0.854 -16.612 -7.161 1.00 92.19 99 PRO A N 1
ATOM 791 C CA . PRO A 1 99 ? 0.627 -18.050 -7.146 1.00 92.19 99 PRO A CA 1
ATOM 792 C C . PRO A 1 99 ? -0.507 -18.439 -6.183 1.00 92.19 99 PRO A C 1
ATOM 794 O O . PRO A 1 99 ? -0.708 -17.770 -5.169 1.00 92.19 99 PRO A O 1
ATOM 797 N N . PRO A 1 100 ? -1.204 -19.571 -6.403 1.00 90.00 100 PRO A N 1
ATOM 798 C CA . PRO A 1 100 ? -2.265 -20.061 -5.509 1.00 90.00 100 PRO A CA 1
ATOM 799 C C . PRO A 1 100 ? -1.874 -20.101 -4.021 1.00 90.00 100 PRO A C 1
ATOM 801 O O . PRO A 1 100 ? -2.670 -19.744 -3.153 1.00 90.00 100 PRO A O 1
ATOM 804 N N . LYS A 1 101 ? -0.613 -20.445 -3.721 1.00 90.81 101 LYS A N 1
ATOM 805 C CA . LYS A 1 101 ? -0.063 -20.453 -2.353 1.00 90.81 101 LYS A CA 1
ATOM 806 C C . LYS A 1 101 ? -0.118 -19.084 -1.668 1.00 90.81 101 LYS A C 1
ATOM 808 O O . LYS A 1 101 ? -0.371 -19.021 -0.467 1.00 90.81 101 LYS A O 1
ATOM 813 N N . LEU A 1 102 ? 0.090 -17.997 -2.417 1.00 92.50 102 LEU A N 1
ATOM 814 C CA . LEU A 1 102 ? -0.029 -16.636 -1.895 1.00 92.50 102 LEU A CA 1
ATOM 815 C C . LEU A 1 102 ? -1.455 -16.388 -1.397 1.00 92.50 102 LEU A C 1
ATOM 817 O O . LEU A 1 102 ? -1.639 -15.927 -0.277 1.00 92.50 102 LEU A O 1
ATOM 821 N N . TRP A 1 103 ? -2.459 -16.756 -2.190 1.00 91.31 103 TRP A N 1
ATOM 822 C CA . TRP A 1 103 ? -3.868 -16.565 -1.845 1.00 91.31 103 TRP A CA 1
ATOM 823 C C . TRP A 1 103 ? -4.302 -17.395 -0.636 1.00 91.31 103 TRP A C 1
ATOM 825 O O . TRP A 1 103 ? -5.037 -16.894 0.214 1.00 91.31 103 TRP A O 1
ATOM 835 N N . I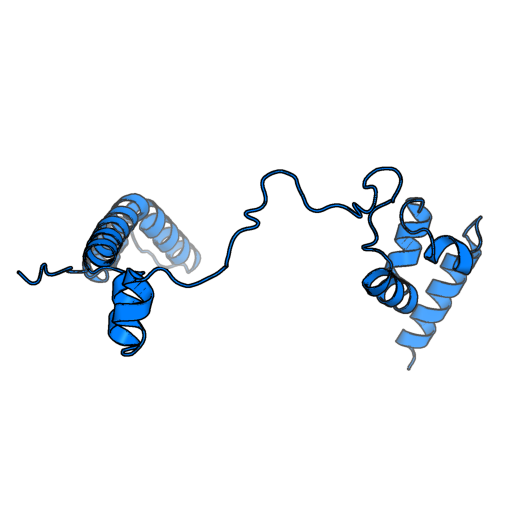LE A 1 104 ? -3.796 -18.627 -0.508 1.00 91.12 104 ILE A N 1
ATOM 836 C CA . ILE A 1 104 ? -4.010 -19.460 0.686 1.00 91.12 104 ILE A CA 1
ATOM 837 C C . ILE A 1 104 ? -3.463 -18.752 1.929 1.00 91.12 104 ILE A C 1
ATOM 839 O O . ILE A 1 104 ? -4.168 -18.631 2.933 1.00 91.12 104 ILE A O 1
ATOM 843 N N . LYS A 1 105 ? -2.239 -18.219 1.841 1.00 92.44 105 LYS A N 1
ATOM 844 C CA . LYS A 1 105 ? -1.611 -17.484 2.942 1.00 92.44 105 LYS A CA 1
ATOM 845 C C . LYS A 1 105 ? -2.346 -16.183 3.266 1.00 92.44 105 LYS A C 1
ATOM 847 O O . LYS A 1 105 ? -2.570 -15.882 4.434 1.00 92.44 105 LYS A O 1
ATOM 852 N N . ILE A 1 106 ? -2.778 -15.429 2.256 1.00 92.88 106 ILE A N 1
ATOM 853 C CA . ILE A 1 106 ? -3.594 -14.223 2.456 1.00 92.88 106 ILE A CA 1
ATOM 854 C C . ILE A 1 106 ? -4.882 -14.587 3.194 1.00 92.88 106 ILE A C 1
ATOM 856 O O . ILE A 1 106 ? -5.238 -13.913 4.158 1.00 92.88 106 ILE A O 1
ATOM 860 N N . ALA A 1 107 ? -5.563 -15.666 2.808 1.00 91.38 107 ALA A N 1
ATOM 861 C CA . ALA A 1 107 ? -6.778 -16.105 3.486 1.00 91.38 107 ALA A CA 1
ATOM 862 C C . ALA A 1 107 ? -6.516 -16.504 4.949 1.00 91.38 107 ALA A C 1
ATOM 864 O O . ALA A 1 107 ? -7.278 -16.107 5.835 1.00 91.38 107 ALA A O 1
ATOM 865 N N . SER A 1 108 ? -5.437 -17.245 5.228 1.00 91.00 108 SER A N 1
ATOM 866 C CA . SER A 1 108 ? -5.086 -17.637 6.598 1.00 91.00 108 SER A CA 1
ATOM 867 C C . SER A 1 108 ? -4.721 -16.437 7.468 1.00 91.00 108 SER A C 1
ATOM 869 O O . SER A 1 108 ? -5.236 -16.318 8.579 1.00 91.00 108 SER A O 1
ATOM 871 N N . GLU A 1 109 ? -3.890 -15.523 6.963 1.00 93.69 109 GLU A N 1
ATOM 872 C CA . GLU A 1 109 ? -3.501 -14.313 7.693 1.00 93.69 109 GLU A CA 1
ATOM 873 C C . GLU A 1 109 ? -4.686 -13.357 7.867 1.00 93.69 109 GLU A C 1
ATOM 875 O O . GLU A 1 109 ? -4.831 -12.760 8.928 1.00 93.69 109 GLU A O 1
ATOM 880 N N . SER A 1 110 ? -5.603 -13.274 6.898 1.00 92.44 110 SER A N 1
ATOM 881 C CA . SER A 1 110 ? -6.836 -12.479 7.039 1.00 92.44 110 SER A CA 1
ATOM 882 C C . SER A 1 110 ? -7.724 -13.016 8.163 1.00 92.44 110 SER A C 1
ATOM 884 O O . SER A 1 110 ? -8.217 -12.256 8.997 1.00 92.44 110 SER A O 1
ATOM 886 N N . ASN A 1 111 ? -7.895 -14.342 8.228 1.00 91.12 111 ASN A N 1
ATOM 887 C CA . ASN A 1 111 ? -8.629 -14.984 9.316 1.00 91.12 111 ASN A CA 1
ATOM 888 C C . ASN A 1 111 ? -7.921 -14.763 10.665 1.00 91.12 111 ASN A C 1
ATOM 890 O O . ASN A 1 111 ? -8.572 -14.504 11.676 1.00 91.12 111 ASN A O 1
ATOM 894 N N . ARG A 1 112 ? -6.587 -14.856 10.700 1.00 93.12 112 ARG A N 1
ATOM 895 C CA . ARG A 1 112 ? -5.789 -14.606 11.906 1.00 93.12 112 ARG A CA 1
ATOM 896 C C . ARG A 1 112 ? -5.942 -13.166 12.389 1.00 93.12 112 ARG A C 1
ATOM 898 O O . ARG A 1 112 ? -6.246 -12.968 13.562 1.00 93.12 112 ARG A O 1
ATOM 905 N N . TYR A 1 113 ? -5.805 -12.195 11.488 1.00 94.00 113 TYR A N 1
ATOM 906 C CA . TYR A 1 113 ? -6.002 -10.777 11.768 1.00 94.00 113 TYR A CA 1
ATOM 907 C C . TYR A 1 113 ? -7.385 -10.521 12.371 1.00 94.00 113 TYR A C 1
ATOM 909 O O . TYR A 1 113 ? -7.483 -9.867 13.408 1.00 94.00 113 TYR A O 1
ATOM 917 N N . TYR A 1 114 ? -8.441 -11.091 11.775 1.00 91.31 114 TYR A N 1
ATOM 918 C CA . TYR A 1 114 ? -9.798 -10.976 12.307 1.00 91.31 114 TYR A CA 1
ATOM 919 C C . TYR A 1 114 ? -9.883 -11.455 13.760 1.00 91.31 114 TYR A C 1
ATOM 921 O O . TYR A 1 114 ? -10.400 -10.736 14.610 1.00 91.31 114 TYR A O 1
ATOM 929 N N . ASN A 1 115 ? -9.347 -12.642 14.059 1.00 89.88 115 ASN A N 1
ATOM 930 C CA . ASN A 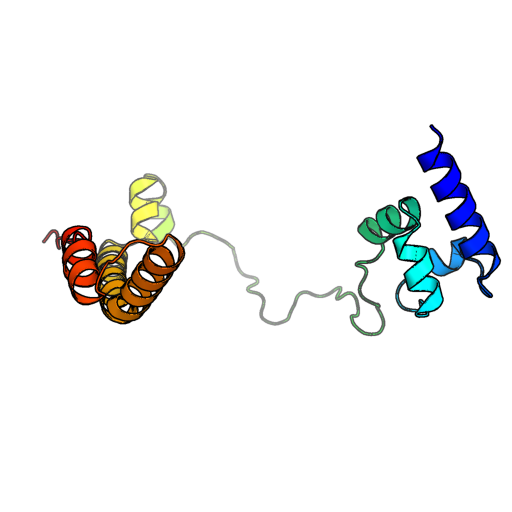1 115 ? -9.405 -13.197 15.411 1.00 89.88 115 ASN A CA 1
ATOM 931 C C . ASN A 1 115 ? -8.602 -12.357 16.414 1.00 89.88 115 ASN A C 1
ATOM 933 O O . ASN A 1 115 ? -9.065 -12.145 17.531 1.00 89.88 115 ASN A O 1
ATOM 937 N N . GLN A 1 116 ? -7.429 -11.857 16.017 1.00 93.50 116 GLN A N 1
ATOM 938 C CA . GLN A 1 116 ? -6.592 -11.004 16.867 1.00 93.50 116 GLN A CA 1
ATOM 939 C C . GLN A 1 116 ? -7.291 -9.689 17.233 1.00 93.50 116 GLN A C 1
ATOM 941 O O . GLN A 1 116 ? -7.227 -9.264 18.381 1.00 93.50 116 GLN A O 1
ATOM 946 N N . HIS A 1 117 ? -8.009 -9.083 16.286 1.00 93.62 117 HIS A N 1
ATOM 947 C CA . HIS A 1 117 ? -8.657 -7.781 16.476 1.00 93.62 117 HIS A CA 1
ATOM 948 C C . HIS A 1 117 ? -10.144 -7.894 16.846 1.00 93.62 117 HIS A C 1
ATOM 950 O O . HIS A 1 117 ? -10.853 -6.885 16.877 1.00 93.62 117 HIS A O 1
ATOM 956 N N . LEU A 1 118 ? -10.642 -9.107 17.117 1.00 91.44 118 LEU A N 1
ATOM 957 C CA . LEU A 1 118 ? -12.056 -9.349 17.400 1.00 91.44 118 LEU A CA 1
ATOM 958 C C . LEU A 1 118 ? -12.519 -8.586 18.643 1.00 91.44 118 LEU A C 1
ATOM 960 O O . LEU A 1 118 ? -13.542 -7.910 18.594 1.00 91.44 118 LEU A O 1
ATOM 964 N N . ASN A 1 119 ? -11.756 -8.661 19.735 1.00 91.25 119 ASN A N 1
ATOM 965 C CA . ASN A 1 119 ? -12.110 -7.995 20.989 1.00 91.25 119 ASN A CA 1
ATOM 966 C C . ASN A 1 119 ? -12.166 -6.475 20.826 1.00 91.25 119 ASN A C 1
ATOM 968 O O . ASN A 1 119 ? -13.199 -5.882 21.110 1.00 91.25 119 ASN A O 1
ATOM 972 N N . GLU A 1 120 ? -11.120 -5.863 20.266 1.00 93.00 120 GLU A N 1
ATOM 973 C CA . GLU A 1 120 ? -11.092 -4.416 20.020 1.00 93.00 120 GLU A CA 1
ATOM 974 C C . GLU A 1 120 ? -12.241 -3.958 19.120 1.00 93.00 120 GLU A C 1
ATOM 976 O O . GLU A 1 120 ? -12.815 -2.883 19.286 1.00 93.00 120 GLU A O 1
ATOM 981 N N . ARG A 1 121 ? -12.578 -4.771 18.115 1.00 90.75 121 ARG A N 1
ATOM 982 C CA . ARG A 1 121 ? -13.689 -4.486 17.215 1.00 90.75 121 ARG A CA 1
ATOM 983 C C . ARG A 1 121 ? -15.023 -4.548 17.950 1.00 90.75 121 ARG A C 1
ATOM 985 O O . ARG A 1 121 ? -15.835 -3.647 17.761 1.00 90.75 121 ARG A O 1
ATOM 992 N N . VAL A 1 122 ? -15.227 -5.557 18.794 1.00 91.94 122 VAL A N 1
ATOM 993 C CA . VAL A 1 122 ? -16.412 -5.671 19.655 1.00 91.94 122 VAL A CA 1
ATOM 994 C C . VAL A 1 122 ? -16.498 -4.492 20.617 1.00 91.94 122 VAL A C 1
ATOM 996 O O . VAL A 1 122 ? -17.578 -3.925 20.752 1.00 91.94 122 VAL A O 1
ATOM 999 N N . ASP A 1 123 ? -15.382 -4.060 21.202 1.00 92.19 123 ASP A N 1
ATOM 1000 C CA . ASP A 1 123 ? -15.338 -2.902 22.098 1.00 92.19 123 ASP A CA 1
ATOM 1001 C C . ASP A 1 123 ? -15.750 -1.625 21.360 1.00 92.19 123 ASP A C 1
ATOM 1003 O O . ASP A 1 123 ? -16.644 -0.912 21.810 1.00 92.19 123 ASP A O 1
ATOM 1007 N N . ARG A 1 124 ? -15.194 -1.372 20.166 1.00 92.12 124 ARG A N 1
ATOM 1008 C CA . ARG A 1 124 ? -15.601 -0.237 19.317 1.00 92.12 124 ARG A CA 1
ATOM 1009 C C . ARG A 1 124 ? -17.088 -0.284 18.954 1.00 92.12 124 ARG A C 1
ATOM 1011 O O . ARG A 1 124 ? -17.753 0.750 18.949 1.00 92.12 124 ARG A O 1
ATOM 1018 N N . MET A 1 125 ? -17.620 -1.467 18.643 1.00 89.31 125 MET A N 1
ATOM 1019 C CA . MET A 1 125 ? -19.041 -1.642 18.318 1.00 89.31 125 MET A CA 1
ATOM 1020 C C . MET A 1 125 ? -19.943 -1.425 19.534 1.00 89.31 125 MET A C 1
ATOM 1022 O O . MET A 1 125 ? -20.993 -0.805 19.395 1.00 89.31 125 MET A O 1
ATOM 1026 N N . TYR A 1 126 ? -19.534 -1.906 20.707 1.00 90.50 126 TYR A N 1
ATOM 1027 C CA . TYR A 1 126 ? -20.233 -1.684 21.968 1.00 90.50 126 TYR A CA 1
ATOM 1028 C C . TYR A 1 126 ? -20.275 -0.194 22.316 1.00 90.50 126 TYR A C 1
ATOM 1030 O O . TYR A 1 126 ? -21.360 0.350 22.481 1.00 90.50 126 TYR A O 1
ATOM 1038 N N . GLN A 1 127 ? -19.127 0.492 22.310 1.00 90.12 127 GLN A N 1
ATOM 1039 C CA . GLN A 1 127 ? -19.058 1.929 22.607 1.00 90.12 127 GLN A CA 1
ATOM 1040 C C . GLN A 1 127 ? -19.938 2.755 21.663 1.00 90.12 127 GLN A C 1
ATOM 1042 O O . GLN A 1 127 ? -20.623 3.678 22.093 1.00 90.12 127 GLN A O 1
ATOM 1047 N N . LYS A 1 128 ? -19.981 2.391 20.375 1.00 90.06 128 LYS A N 1
ATOM 1048 C CA . LYS A 1 128 ? -20.848 3.060 19.401 1.00 90.06 128 LYS A CA 1
ATOM 1049 C C . LYS A 1 128 ? -22.340 2.872 19.700 1.00 90.06 128 LYS A C 1
ATOM 1051 O O . LYS A 1 128 ? -23.096 3.806 19.474 1.00 90.06 128 LYS A O 1
ATOM 1056 N N . LYS A 1 129 ? -22.754 1.694 20.179 1.00 87.69 129 LYS A N 1
ATOM 1057 C CA . LYS A 1 129 ? -24.149 1.423 20.567 1.00 87.69 129 LYS A CA 1
ATOM 1058 C C . LYS A 1 129 ? -24.537 2.148 21.851 1.00 87.69 129 LYS A C 1
ATOM 1060 O O . LYS A 1 129 ? -25.575 2.789 21.885 1.00 87.69 129 LYS A O 1
ATOM 1065 N N . VAL A 1 130 ? -23.665 2.128 22.858 1.00 87.88 130 VAL A N 1
ATOM 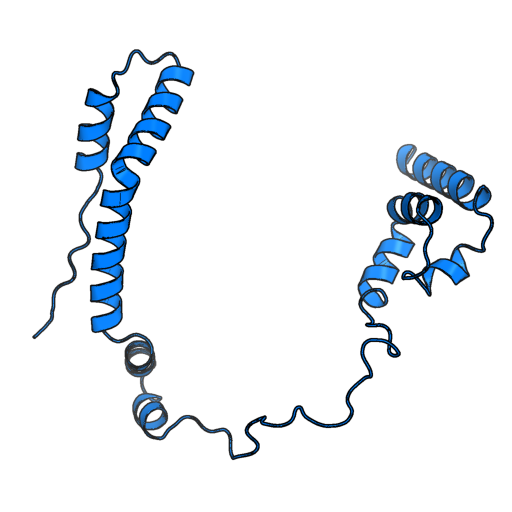1066 C CA . VAL A 1 130 ? -23.876 2.882 24.104 1.00 87.88 130 VAL A CA 1
ATOM 1067 C C . VAL A 1 130 ? -24.020 4.379 23.817 1.00 87.88 130 VAL A C 1
ATOM 1069 O O . VAL A 1 130 ? -24.919 5.018 24.340 1.00 87.88 130 VAL A O 1
ATOM 1072 N N . ALA A 1 131 ? -23.200 4.937 22.921 1.00 87.50 131 ALA A N 1
ATOM 1073 C CA . ALA A 1 131 ? -23.324 6.334 22.495 1.00 87.50 131 ALA A CA 1
ATOM 1074 C C . ALA A 1 131 ? -24.628 6.650 21.728 1.00 87.50 131 ALA A C 1
ATOM 1076 O O . ALA A 1 131 ? -24.930 7.819 21.501 1.00 87.50 131 ALA A O 1
ATOM 1077 N N . GLN A 1 132 ? -25.372 5.630 21.294 1.00 86.50 132 GLN A N 1
ATOM 1078 C CA . GLN A 1 132 ? -26.689 5.748 20.664 1.00 86.50 132 GLN A CA 1
ATOM 1079 C C . GLN A 1 132 ? -27.840 5.502 21.662 1.00 86.50 132 GLN A C 1
ATOM 1081 O O . GLN A 1 132 ? -28.975 5.370 21.219 1.00 86.50 132 GLN A O 1
ATOM 1086 N N . ASP A 1 133 ? -27.553 5.455 22.973 1.00 74.50 133 ASP A N 1
ATOM 1087 C CA . ASP A 1 133 ? -28.492 5.128 24.064 1.00 74.50 133 ASP A CA 1
ATOM 1088 C C . ASP A 1 133 ? -29.136 3.729 23.956 1.00 74.50 133 ASP A C 1
ATOM 1090 O O . ASP A 1 133 ? -30.163 3.440 24.572 1.00 74.50 133 ASP A O 1
ATOM 1094 N N . ASP A 1 134 ? -28.506 2.810 23.217 1.00 74.88 134 ASP A N 1
ATOM 1095 C CA . ASP A 1 134 ? -28.914 1.407 23.204 1.00 74.88 134 ASP A CA 1
ATOM 1096 C C . ASP A 1 134 ? -28.429 0.705 24.488 1.00 74.88 134 ASP A C 1
ATOM 1098 O O . ASP A 1 134 ? -27.222 0.586 24.733 1.00 74.88 134 ASP A O 1
ATOM 1102 N N . GLU A 1 135 ? -29.352 0.140 25.272 1.00 74.00 135 GLU A N 1
ATOM 1103 C CA . GLU A 1 135 ? -29.031 -0.710 26.427 1.00 74.00 135 GLU A CA 1
ATOM 1104 C C . GLU A 1 135 ? -28.564 -2.099 25.948 1.00 74.00 135 GLU A C 1
ATOM 1106 O O . GLU A 1 135 ? -29.299 -3.087 25.928 1.00 74.00 135 GLU A O 1
ATOM 1111 N N . VAL A 1 136 ? -27.322 -2.171 25.461 1.00 78.12 136 VAL A N 1
ATOM 1112 C CA . VAL A 1 136 ? -26.739 -3.387 24.878 1.00 78.12 136 VAL A CA 1
ATOM 1113 C C . VAL A 1 136 ? -25.481 -3.768 25.628 1.00 78.12 136 VAL A C 1
ATOM 1115 O O . VAL A 1 136 ? -24.517 -3.020 25.633 1.00 78.12 136 VAL A O 1
ATOM 1118 N N . THR A 1 137 ? -25.434 -4.978 26.180 1.00 81.88 137 THR A N 1
ATOM 1119 C CA . THR A 1 137 ? -24.236 -5.520 26.834 1.00 81.88 137 THR A CA 1
ATOM 1120 C C . THR A 1 137 ? -23.184 -5.954 25.809 1.00 81.88 137 THR A C 1
ATOM 1122 O O . THR A 1 137 ? -23.506 -6.508 24.754 1.00 81.88 137 THR A O 1
ATOM 1125 N N . ARG A 1 138 ? -21.899 -5.788 26.141 1.00 83.19 138 ARG A N 1
ATOM 1126 C CA . ARG A 1 138 ? -20.761 -6.265 25.331 1.00 83.19 138 ARG A CA 1
ATOM 1127 C C . ARG A 1 138 ? -20.889 -7.743 24.931 1.00 83.19 138 ARG A C 1
ATOM 1129 O O . ARG A 1 138 ? -20.630 -8.099 23.780 1.00 83.19 138 ARG A O 1
ATOM 1136 N N . ASP A 1 139 ? -21.365 -8.578 25.849 1.00 83.56 139 ASP A N 1
ATOM 1137 C CA . ASP A 1 139 ? -21.535 -10.022 25.649 1.00 83.56 139 ASP A CA 1
ATOM 1138 C C . ASP A 1 139 ? -22.638 -10.379 24.646 1.00 83.56 139 ASP A C 1
ATOM 1140 O O . ASP A 1 139 ? -22.636 -11.478 24.100 1.00 83.56 139 ASP A O 1
ATOM 1144 N N . ALA A 1 140 ? -23.539 -9.445 24.327 1.00 84.00 140 ALA A N 1
ATOM 1145 C CA . ALA A 1 140 ? -24.496 -9.596 23.232 1.00 84.00 140 ALA A CA 1
ATOM 1146 C C . ALA A 1 140 ? -23.890 -9.204 21.868 1.00 84.00 140 ALA A C 1
ATOM 1148 O O . ALA A 1 140 ? -24.301 -9.718 20.824 1.00 84.00 140 ALA A O 1
ATOM 1149 N N . VAL A 1 141 ? -22.885 -8.319 21.853 1.00 84.31 141 VAL A N 1
ATOM 1150 C CA . VAL A 1 141 ? -22.223 -7.832 20.627 1.00 84.31 141 VAL A CA 1
ATOM 1151 C C . VAL A 1 141 ? -21.227 -8.856 20.078 1.00 84.31 141 VAL A C 1
ATOM 1153 O O . VAL A 1 141 ? -21.203 -9.098 18.871 1.00 84.31 141 VAL A O 1
ATOM 1156 N N . LEU A 1 142 ? -20.450 -9.509 20.946 1.00 85.25 142 LEU A N 1
ATOM 1157 C CA . LEU A 1 142 ? -19.478 -10.541 20.563 1.00 85.25 142 LEU A CA 1
ATOM 1158 C C . LEU A 1 142 ? -20.076 -11.697 19.723 1.00 85.25 142 LEU A C 1
ATOM 1160 O O . LEU A 1 142 ? -19.553 -11.962 18.632 1.00 85.25 142 LEU A O 1
ATOM 1164 N N . PRO A 1 143 ? -21.158 -12.385 20.150 1.00 85.00 143 PRO A N 1
ATOM 1165 C CA . PRO A 1 143 ? -21.776 -13.457 19.372 1.00 85.00 143 PRO A CA 1
ATOM 1166 C C . PRO A 1 143 ? -22.426 -12.936 18.086 1.00 85.00 143 PRO A C 1
ATOM 1168 O O . PRO A 1 143 ? -22.476 -13.653 17.089 1.00 85.00 143 PRO A O 1
ATOM 1171 N N . ALA A 1 144 ? -22.913 -11.691 18.071 1.00 85.62 144 ALA A N 1
ATOM 1172 C CA . ALA A 1 144 ? -23.457 -11.078 16.864 1.00 85.62 144 ALA A CA 1
ATOM 1173 C C . ALA A 1 144 ? -22.366 -10.828 15.810 1.00 85.62 144 ALA A C 1
ATOM 1175 O O . ALA A 1 144 ? -22.588 -11.104 14.630 1.00 85.62 144 ALA A O 1
ATOM 1176 N N . GLU A 1 145 ? -21.183 -10.365 16.221 1.00 84.62 145 GLU A N 1
ATOM 1177 C CA . GLU A 1 145 ? -20.067 -10.117 15.304 1.00 84.62 145 GLU A CA 1
ATOM 1178 C C . GLU A 1 145 ? -19.436 -11.422 14.804 1.00 84.62 145 GLU A C 1
ATOM 1180 O O . GLU A 1 145 ? -19.229 -11.605 13.603 1.00 84.62 145 GLU A O 1
ATOM 1185 N N . THR A 1 146 ? -19.228 -12.395 15.692 1.00 83.75 146 THR A N 1
ATOM 1186 C CA . THR A 1 146 ? -18.706 -13.718 15.303 1.00 83.75 146 THR A CA 1
ATOM 1187 C C . THR A 1 146 ? -19.651 -14.499 14.392 1.00 83.75 146 THR A C 1
ATOM 1189 O O . THR A 1 146 ? -19.168 -15.190 13.499 1.00 83.75 146 THR A O 1
ATOM 1192 N N . LYS A 1 147 ? -20.978 -14.355 14.533 1.00 85.81 147 LYS A N 1
ATOM 1193 C CA . LYS A 1 147 ? -21.952 -14.921 13.576 1.00 85.81 147 LYS A CA 1
ATOM 1194 C C . LYS A 1 147 ? -21.878 -14.268 12.193 1.00 85.81 147 LYS A C 1
ATOM 1196 O O . LYS A 1 147 ? -22.156 -14.929 11.193 1.00 85.81 147 LYS A O 1
ATOM 1201 N N . ARG A 1 148 ? -21.536 -12.977 12.119 1.00 81.19 148 ARG A N 1
ATOM 1202 C CA . ARG A 1 148 ? -21.404 -12.244 10.849 1.00 81.19 148 ARG A CA 1
ATOM 1203 C C . ARG A 1 148 ? -20.131 -12.619 10.098 1.00 81.19 148 ARG A C 1
ATOM 1205 O O . ARG A 1 148 ? -20.136 -12.626 8.867 1.00 81.19 148 ARG A O 1
ATOM 1212 N N . HIS A 1 149 ? -19.054 -12.942 10.810 1.00 80.94 149 HIS A N 1
ATOM 1213 C CA . HIS A 1 149 ? -17.797 -13.303 10.173 1.00 80.94 149 HIS A CA 1
ATOM 1214 C C . HIS A 1 149 ? -17.828 -14.715 9.578 1.00 80.94 149 HIS A C 1
ATOM 1216 O O . HIS A 1 149 ? -17.917 -15.7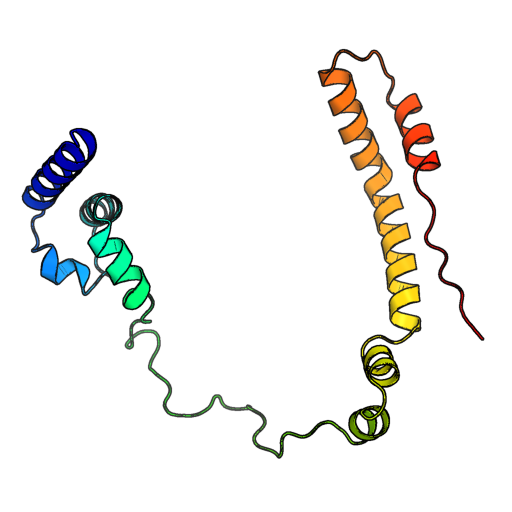24 10.277 1.00 80.94 149 HIS A O 1
ATOM 1222 N N . LYS A 1 150 ? -17.682 -14.789 8.254 1.00 82.38 150 LYS A N 1
ATOM 1223 C CA . LYS A 1 150 ? -17.476 -16.044 7.533 1.00 82.38 150 LYS A CA 1
ATOM 1224 C C . LYS A 1 150 ? -15.980 -16.244 7.329 1.00 82.38 150 LYS A C 1
ATOM 1226 O O . LYS A 1 150 ? -15.351 -15.447 6.641 1.00 82.38 150 LYS A O 1
ATOM 1231 N N . LYS A 1 151 ? -15.427 -17.323 7.892 1.00 80.75 151 LYS A N 1
ATOM 1232 C CA . LYS A 1 151 ? -14.024 -17.694 7.665 1.00 80.75 151 LYS A CA 1
ATOM 1233 C C . LYS A 1 151 ? -13.774 -17.887 6.173 1.00 80.75 151 LYS A C 1
ATOM 1235 O O . LYS A 1 151 ? -14.490 -18.652 5.519 1.00 80.75 151 LYS A O 1
ATOM 1240 N N . THR A 1 152 ? -12.726 -17.256 5.659 1.00 81.75 152 THR A N 1
ATOM 1241 C CA . THR A 1 152 ? -12.294 -17.461 4.277 1.00 81.75 152 THR A CA 1
ATOM 1242 C C . THR A 1 152 ? -11.717 -18.867 4.162 1.00 81.75 152 THR A C 1
ATOM 1244 O O . THR A 1 152 ? -10.717 -19.183 4.808 1.00 81.75 152 THR A O 1
ATOM 1247 N N . LYS A 1 153 ? -12.367 -19.730 3.374 1.00 75.62 153 LYS A N 1
ATOM 1248 C CA . LYS A 1 153 ? -11.874 -21.078 3.079 1.00 75.62 153 LYS A CA 1
ATOM 1249 C C . LYS A 1 153 ? -10.978 -21.004 1.851 1.00 75.62 153 LYS A C 1
ATOM 1251 O O . LYS A 1 153 ? -11.476 -20.802 0.748 1.00 75.62 153 LYS A O 1
ATOM 1256 N N . ALA A 1 154 ? -9.678 -21.186 2.037 1.00 67.06 154 ALA A N 1
ATOM 1257 C CA . ALA A 1 154 ? -8.787 -21.472 0.925 1.00 67.06 154 ALA A CA 1
ATOM 1258 C C . ALA A 1 154 ? -8.753 -22.991 0.729 1.00 67.06 154 ALA A C 1
ATOM 1260 O O . ALA A 1 154 ? -8.451 -23.727 1.667 1.00 67.06 154 ALA A O 1
ATOM 1261 N N . LYS A 1 155 ? -9.142 -23.465 -0.456 1.00 64.88 155 LYS A N 1
ATOM 1262 C CA . LYS A 1 155 ? -9.057 -24.882 -0.813 1.00 64.88 155 LYS A CA 1
ATOM 1263 C C . LYS A 1 155 ? -7.753 -25.086 -1.571 1.00 64.88 155 LYS A C 1
ATOM 1265 O O . LYS A 1 155 ? -7.543 -24.436 -2.591 1.00 64.88 155 LYS A O 1
ATOM 1270 N N . GLU A 1 156 ? -6.898 -25.974 -1.080 1.00 57.28 156 GLU A N 1
ATOM 1271 C CA . GLU A 1 156 ? -5.806 -26.502 -1.891 1.00 57.28 156 GLU A CA 1
ATOM 1272 C C . GLU A 1 156 ? -6.436 -27.373 -2.980 1.00 57.28 156 GLU A C 1
ATOM 1274 O O . GLU A 1 156 ? -7.066 -28.394 -2.701 1.00 57.28 156 GLU A O 1
ATOM 1279 N N . THR A 1 157 ? -6.371 -26.920 -4.228 1.00 55.19 157 THR A N 1
ATOM 1280 C CA . THR A 1 157 ? -6.570 -27.815 -5.367 1.00 55.19 157 THR A CA 1
ATOM 1281 C C . THR A 1 157 ? -5.292 -28.635 -5.495 1.00 55.19 157 THR A C 1
ATOM 1283 O O . THR A 1 157 ? -4.245 -28.062 -5.805 1.00 55.19 157 THR A O 1
ATOM 1286 N N . ALA A 1 158 ? -5.390 -29.922 -5.153 1.00 42.16 158 ALA A N 1
ATOM 1287 C CA . ALA A 1 158 ? -4.366 -30.931 -5.410 1.00 42.16 158 ALA A CA 1
ATOM 1288 C C . ALA A 1 158 ? -4.126 -31.100 -6.916 1.00 42.16 158 ALA A C 1
ATOM 1290 O O . ALA A 1 158 ? -5.113 -30.945 -7.676 1.00 42.16 158 ALA A O 1
#

Organism: NCBI:txid53985

Secondary structure (DSSP, 8-state):
-HHHHHHHHHHHHHHHT-SS-HHHHTT-GGG--HHHHHHHTT-HHHHHHHHHHTTPPPTTTS---SSPPTT---S-----HHHHTTTT-HHHHHHHHS-HHHHHHHHHHHHHHHHHTHHHHHHHHHHHHHTTT----HHHHHHHHHHHPPP-------

pLDDT: mean 83.28, std 8.82, range [42.16, 94.31]

Radius of gyration: 30.15 Å; chains: 1; bounding box: 55×78×51 Å